Protein AF-A0A6G0UC79-F1 (afdb_monomer_lite)

Sequence (111 aa):
MVTDPDYGNCYTYNFNAKSIVKRAGTIYGLRLIAFSNVSEYLATSSKSGMRIVVHKQEFSPFPNTIGINAAVGTYVNLNVQYNQISRLAKPYGDCHPENQVANYIYPGYYT

pLDDT: mean 85.88, std 8.29, range [60.25, 94.06]

Structure (mmCIF, N/CA/C/O backbone):
data_AF-A0A6G0UC79-F1
#
_entry.id   AF-A0A6G0UC79-F1
#
loop_
_atom_site.group_PDB
_atom_site.id
_atom_site.type_symbol
_atom_site.label_atom_id
_atom_site.label_alt_id
_atom_site.label_comp_id
_atom_site.label_asym_id
_atom_site.label_entity_id
_atom_site.label_seq_id
_atom_site.pdbx_PDB_ins_code
_atom_site.Cartn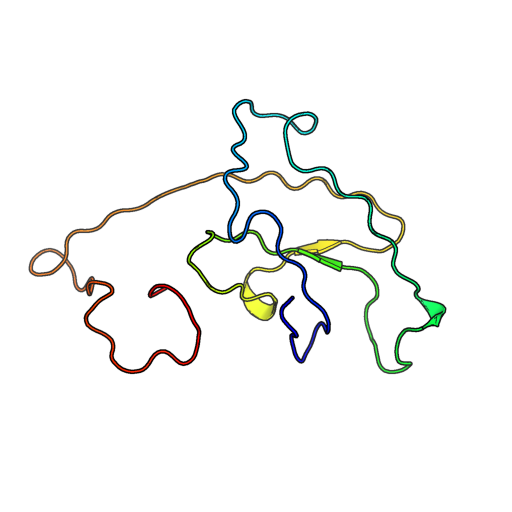_x
_atom_site.Cartn_y
_atom_sit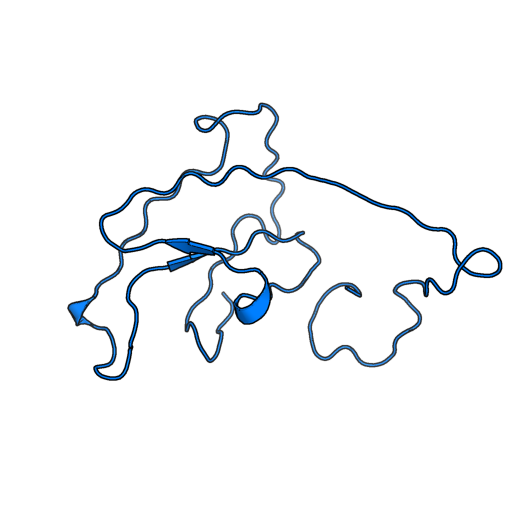e.Cartn_z
_atom_site.occupancy
_atom_site.B_iso_or_equiv
_atom_site.auth_seq_id
_atom_site.auth_comp_id
_atom_site.auth_asym_id
_atom_site.auth_atom_id
_atom_site.pdbx_PDB_model_num
ATOM 1 N N . MET A 1 1 ? -13.562 5.141 -4.570 1.00 60.25 1 MET A N 1
ATOM 2 C CA . MET A 1 1 ? -14.044 3.986 -3.788 1.00 60.25 1 MET A CA 1
ATOM 3 C C . MET A 1 1 ? -14.104 2.821 -4.747 1.00 60.25 1 MET A C 1
ATOM 5 O O . MET A 1 1 ? -14.662 2.997 -5.822 1.00 60.25 1 MET A O 1
ATOM 9 N N . VAL A 1 2 ? -13.456 1.713 -4.408 1.00 81.06 2 VAL A N 1
ATOM 10 C CA . VAL A 1 2 ? -13.414 0.498 -5.235 1.00 81.06 2 VAL A CA 1
ATOM 11 C C . VAL A 1 2 ? -14.010 -0.621 -4.399 1.00 81.06 2 VAL A C 1
ATOM 13 O O . VAL A 1 2 ? -13.717 -0.701 -3.211 1.00 81.06 2 VAL A O 1
ATOM 16 N N . THR A 1 3 ? -14.870 -1.441 -4.984 1.00 86.12 3 THR A N 1
ATOM 17 C CA . THR A 1 3 ? -15.454 -2.605 -4.313 1.00 86.12 3 THR A CA 1
ATOM 18 C C . THR A 1 3 ? -14.731 -3.858 -4.764 1.00 86.12 3 THR A C 1
ATOM 20 O O . THR A 1 3 ? -14.652 -4.122 -5.963 1.00 86.12 3 THR A O 1
ATOM 23 N N . ASP A 1 4 ? -14.231 -4.616 -3.804 1.00 88.44 4 ASP A N 1
ATOM 24 C CA . ASP A 1 4 ? -13.616 -5.916 -4.003 1.00 88.44 4 ASP A CA 1
ATOM 25 C C . ASP A 1 4 ? -14.604 -7.015 -3.566 1.00 88.44 4 ASP A C 1
ATOM 27 O O . ASP A 1 4 ? -15.245 -6.868 -2.520 1.00 88.44 4 ASP A O 1
ATOM 31 N N . PRO A 1 5 ? -14.779 -8.092 -4.351 1.00 86.94 5 PRO A N 1
ATOM 32 C CA . PRO A 1 5 ? -15.739 -9.145 -4.027 1.00 86.94 5 PRO A CA 1
ATOM 33 C C . PRO A 1 5 ? -15.403 -9.901 -2.732 1.00 86.94 5 PRO A C 1
ATOM 35 O O . PRO A 1 5 ? -16.322 -10.365 -2.061 1.00 86.94 5 PRO A O 1
ATOM 38 N N . ASP A 1 6 ? -14.124 -9.995 -2.359 1.00 86.69 6 ASP A N 1
ATOM 39 C CA . ASP A 1 6 ? -13.664 -10.750 -1.190 1.00 86.69 6 ASP A CA 1
ATOM 40 C C . ASP A 1 6 ? -13.546 -9.864 0.060 1.00 86.69 6 ASP A C 1
ATOM 42 O O . ASP A 1 6 ? -13.759 -10.326 1.184 1.00 86.69 6 ASP A O 1
ATOM 46 N N . TYR A 1 7 ? -13.206 -8.582 -0.121 1.00 87.38 7 TYR A N 1
ATOM 47 C CA . TYR A 1 7 ? -12.915 -7.655 0.984 1.00 87.38 7 TYR A CA 1
ATOM 48 C C . TYR A 1 7 ? -13.925 -6.517 1.160 1.00 87.38 7 TYR A C 1
ATOM 50 O O . TYR A 1 7 ? -13.825 -5.751 2.123 1.00 87.38 7 TYR A O 1
ATOM 58 N N . GLY A 1 8 ? -14.900 -6.385 0.264 1.00 88.06 8 GLY A N 1
ATOM 59 C CA . GLY A 1 8 ? -15.906 -5.332 0.313 1.00 88.06 8 GLY A CA 1
ATOM 60 C C . GLY A 1 8 ? -15.348 -3.968 -0.096 1.00 88.06 8 GLY A C 1
ATOM 61 O O . GLY A 1 8 ? -14.735 -3.810 -1.150 1.00 88.06 8 GLY A O 1
ATOM 62 N N . ASN A 1 9 ? -15.598 -2.939 0.711 1.00 89.19 9 ASN A N 1
ATOM 63 C CA . ASN A 1 9 ? -15.274 -1.561 0.343 1.00 89.19 9 ASN A CA 1
ATOM 64 C C . ASN A 1 9 ? -13.791 -1.237 0.563 1.00 89.19 9 ASN A C 1
ATOM 66 O O . ASN A 1 9 ? -13.302 -1.219 1.693 1.00 89.19 9 ASN A O 1
ATOM 70 N N . CYS A 1 10 ? -13.091 -0.888 -0.514 1.00 91.00 10 CYS A N 1
ATOM 71 C CA . CYS A 1 10 ? -11.704 -0.442 -0.495 1.00 91.00 10 CYS A CA 1
ATOM 72 C C . CYS A 1 10 ? -11.585 1.080 -0.680 1.00 91.00 10 CYS A C 1
ATOM 74 O O . CYS A 1 10 ? -12.235 1.706 -1.532 1.00 91.00 10 CYS A O 1
ATOM 76 N N . TYR A 1 11 ? -10.678 1.671 0.101 1.00 91.88 11 TYR A N 1
ATOM 77 C CA . TYR A 1 11 ? -10.356 3.095 0.083 1.00 91.88 11 TYR A CA 1
ATOM 78 C C . TYR A 1 11 ? -8.871 3.292 -0.214 1.00 91.88 11 TYR A C 1
ATOM 80 O O . TYR A 1 11 ? -8.013 2.762 0.490 1.00 91.88 11 TYR A O 1
ATOM 88 N N . THR A 1 12 ? -8.575 4.090 -1.237 1.00 91.56 12 THR A N 1
ATOM 89 C CA . THR A 1 12 ? -7.203 4.363 -1.674 1.00 91.56 12 THR A CA 1
ATOM 90 C C . THR A 1 12 ? -6.812 5.780 -1.282 1.00 91.56 12 THR A C 1
ATOM 92 O O . THR A 1 12 ? -7.396 6.756 -1.759 1.00 91.56 12 THR A O 1
ATOM 95 N N . TYR A 1 13 ? -5.808 5.902 -0.418 1.00 92.12 13 TYR A N 1
ATOM 96 C CA . TYR A 1 13 ? -5.160 7.178 -0.140 1.00 92.12 13 TYR A CA 1
ATOM 97 C C . TYR A 1 13 ? -4.219 7.548 -1.293 1.00 92.12 13 TYR A C 1
ATOM 99 O O . TYR A 1 13 ? -3.549 6.685 -1.850 1.00 92.12 13 TYR A O 1
ATOM 107 N N . ASN A 1 14 ? -4.140 8.839 -1.623 1.00 91.19 14 ASN A N 1
ATOM 108 C CA . ASN A 1 14 ? -3.222 9.371 -2.633 1.00 91.19 14 ASN A CA 1
ATOM 109 C C . ASN A 1 14 ? -3.411 8.801 -4.058 1.00 91.19 14 ASN A C 1
ATOM 111 O O . ASN A 1 14 ? -2.434 8.673 -4.781 1.00 91.19 14 ASN A O 1
ATOM 115 N N . PHE A 1 15 ? -4.645 8.484 -4.475 1.00 84.44 15 PHE A N 1
ATOM 116 C CA . PHE A 1 15 ? -4.937 7.990 -5.835 1.00 84.44 15 PHE A CA 1
ATOM 117 C C . PHE A 1 15 ? -4.744 9.067 -6.922 1.00 84.44 15 PHE A C 1
ATOM 119 O O . PHE A 1 15 ? -4.029 8.841 -7.884 1.00 84.44 15 PHE A O 1
ATOM 126 N N . ASN A 1 16 ? -5.314 10.264 -6.722 1.00 82.50 16 ASN A N 1
ATOM 127 C CA . ASN A 1 16 ? -5.201 11.426 -7.628 1.00 82.50 16 ASN A CA 1
ATOM 128 C C . ASN A 1 16 ? -4.633 12.664 -6.911 1.00 82.50 16 ASN A C 1
ATOM 130 O O . ASN A 1 16 ? -4.969 13.805 -7.232 1.00 82.50 16 ASN A O 1
ATOM 134 N N . ALA A 1 17 ? -3.825 12.450 -5.875 1.00 82.06 17 ALA A N 1
ATOM 135 C CA . ALA A 1 17 ? -3.241 13.525 -5.082 1.00 82.06 17 ALA A CA 1
ATOM 136 C C . ALA A 1 17 ? -1.716 13.561 -5.239 1.00 82.06 17 ALA A C 1
ATOM 138 O O . ALA A 1 17 ? -1.095 12.655 -5.793 1.00 82.06 17 ALA A O 1
ATOM 139 N N . LYS A 1 18 ? -1.109 14.646 -4.751 1.00 83.19 18 LYS A N 1
ATOM 140 C CA . LYS A 1 18 ? 0.346 14.854 -4.738 1.00 83.19 18 LYS A CA 1
ATOM 141 C C . LYS A 1 18 ? 0.895 14.802 -3.313 1.00 83.19 18 LYS A C 1
ATOM 143 O O . LYS A 1 18 ? 1.685 15.657 -2.912 1.00 83.19 18 LYS A O 1
ATOM 148 N N . SER A 1 19 ? 0.451 13.831 -2.520 1.00 88.62 19 SER A N 1
ATOM 149 C CA . SER A 1 19 ? 1.006 13.619 -1.184 1.00 88.62 19 SER A CA 1
ATOM 150 C C . SER A 1 19 ? 2.365 12.935 -1.311 1.00 88.62 19 SER A C 1
ATOM 152 O O . SER A 1 19 ? 2.459 11.783 -1.725 1.00 88.62 19 SER A O 1
ATOM 154 N N . ILE A 1 20 ? 3.426 13.669 -0.977 1.00 88.94 20 ILE A N 1
ATOM 155 C CA . ILE A 1 20 ? 4.814 13.209 -1.083 1.00 88.94 20 ILE A CA 1
ATOM 156 C C . ILE A 1 20 ? 5.446 13.237 0.306 1.00 88.94 20 ILE A C 1
ATOM 158 O O . ILE A 1 20 ? 5.418 14.258 0.996 1.00 88.94 20 ILE A O 1
ATOM 162 N N . VAL A 1 21 ? 6.062 12.124 0.697 1.00 89.81 21 VAL A N 1
ATOM 163 C CA . VAL A 1 21 ? 6.833 12.020 1.938 1.00 89.81 21 VAL A CA 1
ATOM 164 C C . VAL A 1 21 ? 8.251 12.532 1.682 1.00 89.81 21 VAL A C 1
ATOM 166 O O . VAL A 1 21 ? 8.965 11.996 0.841 1.00 89.81 21 VAL A O 1
ATOM 169 N N . LYS A 1 22 ? 8.670 13.583 2.400 1.00 90.06 22 LYS A N 1
ATOM 170 C CA . LYS A 1 22 ? 10.011 14.191 2.255 1.00 90.06 22 LYS A CA 1
ATOM 171 C C . LYS A 1 22 ? 11.046 13.660 3.250 1.00 90.06 22 LYS A C 1
ATOM 173 O O . LYS A 1 22 ? 12.236 13.902 3.077 1.00 90.06 22 LYS A O 1
ATOM 178 N N . ARG A 1 23 ? 10.603 13.009 4.328 1.00 91.50 23 ARG A N 1
ATOM 179 C CA . ARG A 1 23 ? 11.457 12.514 5.415 1.00 91.50 23 ARG A CA 1
ATOM 180 C C . ARG A 1 23 ? 11.022 11.114 5.812 1.00 91.50 23 ARG A C 1
ATOM 182 O O . ARG A 1 23 ? 9.830 10.870 5.968 1.00 91.50 23 ARG A O 1
ATOM 189 N N . ALA A 1 24 ? 11.990 10.225 5.998 1.00 90.81 24 ALA A N 1
ATOM 190 C CA . ALA A 1 24 ? 11.733 8.902 6.546 1.00 90.81 24 ALA A CA 1
ATOM 191 C C . ALA A 1 24 ? 11.367 8.988 8.039 1.00 90.81 24 ALA A C 1
ATOM 193 O O . ALA A 1 24 ? 11.794 9.903 8.746 1.00 90.81 24 ALA A O 1
ATOM 194 N N . GLY A 1 25 ? 10.592 8.013 8.512 1.00 91.31 25 GLY A N 1
ATOM 195 C CA . GLY A 1 25 ? 10.181 7.885 9.909 1.00 91.31 25 GLY A CA 1
ATOM 196 C C . GLY A 1 25 ? 8.670 7.739 10.064 1.00 91.31 25 GLY A C 1
ATOM 197 O O . GLY A 1 25 ? 7.891 8.310 9.303 1.00 91.31 25 GLY A O 1
ATOM 198 N N . THR A 1 26 ? 8.252 6.995 11.087 1.00 87.75 26 THR A N 1
ATOM 199 C CA . THR A 1 26 ? 6.840 6.661 11.351 1.00 87.75 26 THR A CA 1
ATOM 200 C C . THR A 1 26 ? 5.965 7.886 11.636 1.00 87.75 26 THR A C 1
ATOM 202 O O . THR A 1 26 ? 4.769 7.857 11.369 1.00 87.75 26 THR A O 1
ATOM 205 N N . ILE A 1 27 ? 6.559 8.979 12.128 1.00 90.56 27 ILE A N 1
ATOM 206 C CA . ILE A 1 27 ? 5.864 10.242 12.433 1.00 90.56 27 ILE A CA 1
ATOM 207 C C . ILE A 1 27 ? 5.557 11.047 11.160 1.00 90.56 27 ILE A C 1
ATOM 209 O O . ILE A 1 27 ? 4.549 11.744 11.101 1.00 90.56 27 ILE A O 1
ATOM 213 N N . TYR A 1 28 ? 6.420 10.957 10.143 1.00 91.19 28 TYR A N 1
ATOM 214 C CA . TYR A 1 28 ? 6.304 11.727 8.896 1.00 91.19 28 TYR A CA 1
ATOM 215 C C . TYR A 1 28 ? 5.614 10.948 7.767 1.00 91.19 28 TYR A C 1
ATOM 217 O O . TYR A 1 28 ? 5.429 11.481 6.673 1.00 91.19 28 TYR A O 1
ATOM 225 N N . GLY A 1 29 ? 5.277 9.682 8.021 1.00 91.06 29 GLY A N 1
ATOM 226 C CA . GLY A 1 29 ? 4.561 8.813 7.099 1.00 91.06 29 GLY A CA 1
ATOM 227 C C . GLY A 1 29 ? 3.042 8.909 7.239 1.00 91.06 29 GLY A C 1
ATOM 228 O O . GLY A 1 29 ? 2.488 9.816 7.859 1.00 91.06 29 GLY A O 1
ATOM 229 N N . LEU A 1 30 ? 2.357 7.930 6.651 1.00 91.88 30 LEU A N 1
ATOM 230 C CA . LEU A 1 30 ? 0.911 7.797 6.756 1.00 91.88 30 LEU A CA 1
ATOM 231 C C . LEU A 1 30 ? 0.540 7.142 8.092 1.00 91.88 30 LEU A C 1
ATOM 233 O O . LEU A 1 30 ? 0.919 6.001 8.353 1.00 91.88 30 LEU A O 1
ATOM 237 N N . ARG A 1 31 ? -0.240 7.848 8.914 1.00 92.69 31 ARG A N 1
ATOM 238 C CA . ARG A 1 31 ? -0.822 7.314 10.149 1.00 92.69 31 ARG A CA 1
ATOM 239 C C . ARG A 1 31 ? -2.333 7.257 10.006 1.00 92.69 31 ARG A C 1
ATOM 241 O O . ARG A 1 31 ? -2.973 8.279 9.779 1.00 92.69 31 ARG A O 1
ATOM 248 N N . LEU A 1 32 ? -2.890 6.063 10.159 1.00 91.62 32 LEU A N 1
ATOM 249 C CA . LEU A 1 32 ? -4.322 5.818 10.067 1.00 91.62 32 LEU A CA 1
ATOM 250 C C . LEU A 1 32 ? -4.819 5.230 11.381 1.00 91.62 32 LEU A C 1
ATOM 252 O O . LEU A 1 32 ? -4.158 4.387 11.985 1.00 91.62 32 LEU A O 1
ATOM 256 N N . ILE A 1 33 ? -5.993 5.682 11.804 1.00 92.62 33 ILE A N 1
ATOM 257 C CA . ILE A 1 33 ? -6.802 5.011 12.813 1.00 92.62 33 ILE A CA 1
ATOM 258 C C . ILE A 1 33 ? -8.072 4.611 12.090 1.00 92.62 33 ILE A C 1
ATOM 260 O O . ILE A 1 33 ? -8.736 5.451 11.486 1.00 92.62 33 ILE A O 1
ATOM 264 N N . ALA A 1 34 ? -8.375 3.326 12.124 1.00 90.38 34 ALA A N 1
ATOM 265 C CA . ALA A 1 34 ? -9.535 2.778 11.464 1.00 90.38 34 ALA A CA 1
ATOM 266 C C . ALA A 1 34 ? -10.393 2.039 12.476 1.00 90.38 34 ALA A C 1
ATOM 268 O O . ALA A 1 34 ? -9.891 1.425 13.419 1.00 90.38 34 ALA A O 1
ATOM 269 N N . PHE A 1 35 ? -11.695 2.125 12.261 1.00 89.81 35 PHE A N 1
ATOM 270 C CA . PHE A 1 35 ? -12.695 1.529 13.119 1.00 89.81 35 PHE A CA 1
ATOM 271 C C . PHE A 1 35 ? -13.386 0.405 12.355 1.00 89.81 35 PHE A C 1
ATOM 273 O O . PHE A 1 35 ? -13.907 0.633 11.265 1.00 89.81 35 PHE A O 1
ATOM 280 N N . SER A 1 36 ? -13.381 -0.803 12.918 1.00 86.88 36 SER A N 1
ATOM 281 C CA . SER A 1 36 ? -14.147 -1.932 12.391 1.00 86.88 36 SER A CA 1
ATOM 282 C C . SER A 1 36 ? -15.276 -2.266 13.353 1.00 86.88 36 SER A C 1
ATOM 284 O O . SER A 1 36 ? -15.011 -2.635 14.503 1.00 86.88 36 SER A O 1
ATOM 286 N N . ASN A 1 37 ? -16.518 -2.192 12.885 1.00 88.12 37 ASN A N 1
ATOM 287 C CA . ASN A 1 37 ? -17.653 -2.637 13.676 1.00 88.12 37 ASN A CA 1
ATOM 288 C C . ASN A 1 37 ? -17.852 -4.149 13.513 1.00 88.12 37 ASN A C 1
ATOM 290 O O . ASN A 1 37 ? -18.569 -4.596 12.625 1.00 88.12 37 ASN A O 1
ATOM 294 N N . VAL A 1 38 ? -17.173 -4.949 14.340 1.00 83.38 38 VAL A N 1
ATOM 295 C CA . VAL A 1 38 ? -17.156 -6.418 14.191 1.00 83.38 38 VAL A CA 1
ATOM 296 C C . VAL A 1 38 ? -18.543 -7.045 14.401 1.00 83.38 38 VAL A C 1
ATOM 298 O O . VAL A 1 38 ? -18.799 -8.125 13.881 1.00 83.38 38 VAL A O 1
ATOM 301 N N . SER A 1 39 ? -19.461 -6.374 15.106 1.00 85.62 39 SER A N 1
ATOM 302 C CA . SER A 1 39 ? -20.833 -6.871 15.298 1.00 85.62 39 SER A CA 1
ATOM 303 C C . SER A 1 39 ? -21.685 -6.841 14.026 1.00 85.62 39 SER A C 1
ATOM 305 O O . SER A 1 39 ? -22.671 -7.565 13.949 1.00 85.62 39 SER A O 1
ATOM 307 N N . GLU A 1 40 ? -21.305 -6.040 13.028 1.00 83.50 40 GLU A N 1
ATOM 308 C CA . GLU A 1 40 ? -22.000 -5.935 11.738 1.00 83.50 40 GLU A CA 1
ATOM 309 C C . GLU A 1 40 ? -21.428 -6.887 10.676 1.00 83.50 40 GLU A C 1
ATOM 311 O O . GLU A 1 40 ? -21.873 -6.888 9.528 1.00 83.50 40 GLU A O 1
ATOM 316 N N . TYR A 1 41 ? -20.424 -7.698 11.026 1.00 84.38 41 TYR A N 1
ATOM 317 C CA . TYR A 1 41 ? -19.809 -8.621 10.078 1.00 84.38 41 TYR A CA 1
ATOM 318 C C . TYR A 1 41 ? -20.749 -9.800 9.811 1.00 84.38 41 TYR A C 1
ATOM 320 O O . TYR A 1 41 ? -21.473 -10.265 10.692 1.00 84.38 41 TYR A O 1
ATOM 328 N N . LEU A 1 42 ? -20.711 -10.321 8.583 1.00 85.81 42 LEU A N 1
ATOM 329 C CA . LEU A 1 42 ? -21.435 -11.540 8.232 1.00 85.81 42 LEU A CA 1
ATOM 330 C C . LEU A 1 42 ? -20.958 -12.707 9.108 1.00 85.81 42 LEU A C 1
ATOM 332 O O . LEU A 1 42 ? -19.760 -12.876 9.324 1.00 85.81 42 LEU A O 1
ATOM 336 N N . ALA A 1 43 ? -21.881 -13.566 9.547 1.00 84.56 43 ALA A N 1
ATOM 337 C CA . ALA A 1 43 ? -21.553 -14.744 10.361 1.00 84.56 43 ALA A CA 1
ATOM 338 C C . ALA A 1 43 ? -20.608 -15.736 9.649 1.00 84.56 43 ALA A C 1
ATOM 340 O O . ALA A 1 43 ? -19.946 -16.544 10.293 1.00 84.56 43 ALA A O 1
ATOM 341 N N . THR A 1 44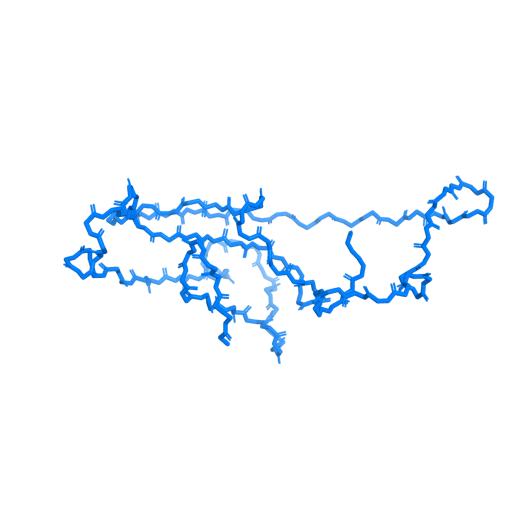 ? -20.533 -15.669 8.318 1.00 85.75 44 THR A N 1
ATOM 342 C CA . THR A 1 44 ? -19.625 -16.465 7.480 1.00 85.75 44 THR A CA 1
ATOM 343 C C . THR A 1 44 ? -18.223 -15.863 7.355 1.00 85.75 44 THR A C 1
ATOM 345 O O . THR A 1 44 ? -17.334 -16.499 6.787 1.00 85.75 44 THR A O 1
ATOM 348 N N . SER A 1 45 ? -17.995 -14.645 7.856 1.00 83.69 45 SER A N 1
ATOM 349 C CA . SER A 1 45 ? -16.689 -13.989 7.807 1.00 83.69 45 SER A CA 1
ATOM 350 C C . SER A 1 45 ? -15.716 -14.667 8.769 1.00 83.69 45 SER A C 1
ATOM 352 O O . SER A 1 45 ? -15.844 -14.573 9.985 1.00 83.69 45 SER A O 1
ATOM 354 N N . SER A 1 46 ? -14.696 -15.328 8.221 1.00 81.50 46 SER A N 1
ATOM 355 C CA . SER A 1 46 ? -13.697 -16.064 9.011 1.00 81.50 46 SER A CA 1
ATOM 356 C C . SER A 1 46 ? -12.633 -15.178 9.672 1.00 81.50 46 SER A C 1
ATOM 358 O O . SER A 1 46 ? -11.856 -15.664 10.495 1.00 81.50 46 SER A O 1
ATOM 360 N N . LYS A 1 47 ? -12.542 -13.894 9.295 1.00 84.50 47 LYS A N 1
ATOM 361 C CA . LYS A 1 47 ? -11.497 -12.962 9.743 1.00 84.50 47 LYS A CA 1
ATOM 362 C C . LYS A 1 47 ? -12.061 -11.558 9.946 1.00 84.50 47 LYS A C 1
ATOM 364 O O . LYS A 1 47 ? -12.880 -11.100 9.152 1.00 84.50 47 LYS A O 1
ATOM 369 N N . SER A 1 48 ? -11.530 -10.859 10.947 1.00 88.19 48 SER A N 1
ATOM 370 C CA . SER A 1 48 ? -11.879 -9.469 11.256 1.00 88.19 48 SER A CA 1
ATOM 371 C C . SER A 1 48 ? -10.629 -8.601 11.307 1.00 88.19 48 SER A C 1
ATOM 373 O O . SER A 1 48 ? -9.621 -8.974 11.910 1.00 88.19 48 SER A O 1
ATOM 375 N N . GLY A 1 49 ? -10.690 -7.436 10.668 1.00 90.38 49 GLY A N 1
ATOM 376 C CA . GLY A 1 49 ? -9.557 -6.528 10.539 1.00 90.38 49 GLY A CA 1
ATOM 377 C C . GLY A 1 49 ? -9.593 -5.766 9.225 1.00 90.38 49 GLY A C 1
ATOM 378 O O . GLY A 1 49 ? -10.652 -5.594 8.622 1.00 90.38 49 GLY A O 1
ATOM 379 N N . MET A 1 50 ? -8.419 -5.327 8.785 1.00 91.12 50 MET A N 1
ATOM 380 C CA . MET A 1 50 ? -8.230 -4.596 7.539 1.00 91.12 50 MET A CA 1
ATOM 381 C C . MET A 1 50 ? -7.176 -5.252 6.658 1.00 91.12 50 MET A C 1
ATOM 383 O O . MET A 1 50 ? -6.203 -5.832 7.145 1.00 91.12 50 MET A O 1
ATOM 387 N N . ARG A 1 51 ? -7.348 -5.079 5.349 1.00 92.44 51 ARG A N 1
ATOM 388 C CA . ARG A 1 51 ? -6.384 -5.445 4.314 1.00 92.44 51 ARG A CA 1
ATOM 389 C C . ARG A 1 51 ? -5.741 -4.166 3.782 1.00 92.44 51 ARG A C 1
ATOM 391 O O . ARG A 1 51 ? -6.446 -3.263 3.344 1.00 92.44 51 ARG A O 1
ATOM 398 N N . ILE A 1 52 ? -4.417 -4.073 3.834 1.00 93.69 52 ILE A N 1
ATOM 399 C CA . ILE A 1 52 ? -3.657 -2.897 3.393 1.00 93.69 52 ILE A CA 1
ATOM 400 C C . ILE A 1 52 ? -2.798 -3.295 2.198 1.00 93.69 52 ILE A C 1
ATOM 402 O O . ILE A 1 52 ? -2.068 -4.280 2.267 1.00 93.69 52 ILE A O 1
ATOM 406 N N . VAL A 1 53 ? -2.861 -2.523 1.115 1.00 94.06 53 VAL A N 1
ATOM 407 C CA . VAL A 1 53 ? -2.040 -2.717 -0.087 1.00 94.06 53 VAL A CA 1
ATOM 408 C C . VAL A 1 53 ? -1.295 -1.424 -0.370 1.00 94.06 53 VAL A C 1
ATOM 410 O O . VAL A 1 53 ? -1.898 -0.353 -0.389 1.00 94.06 53 VAL A O 1
ATOM 413 N N . VAL A 1 54 ? 0.010 -1.527 -0.609 1.00 92.75 54 VAL A N 1
ATOM 414 C CA . VAL A 1 54 ? 0.832 -0.404 -1.065 1.00 92.75 54 VAL A CA 1
ATOM 415 C C . VAL A 1 54 ? 1.149 -0.626 -2.537 1.00 92.75 54 VAL A C 1
ATOM 417 O O . VAL A 1 54 ? 1.756 -1.631 -2.894 1.00 92.75 54 VAL A O 1
ATOM 420 N N . HIS A 1 55 ? 0.717 0.300 -3.386 1.00 90.94 55 HIS A N 1
ATOM 421 C CA . HIS A 1 55 ? 0.902 0.233 -4.833 1.00 90.94 55 HIS A CA 1
ATOM 422 C C . HIS A 1 55 ? 1.200 1.627 -5.403 1.00 90.94 55 HIS A C 1
ATOM 424 O O . HIS A 1 55 ? 1.009 2.638 -4.721 1.00 90.94 55 HIS A O 1
ATOM 430 N N . LYS A 1 56 ? 1.699 1.685 -6.645 1.00 88.81 56 LYS A N 1
ATOM 431 C CA . LYS A 1 56 ? 1.841 2.956 -7.373 1.00 88.81 56 LYS A CA 1
ATOM 432 C C . LYS A 1 56 ? 0.473 3.488 -7.791 1.00 88.81 56 LYS A C 1
ATOM 434 O O . LYS A 1 56 ? -0.442 2.699 -8.008 1.00 88.81 56 LYS A O 1
ATOM 439 N N . GLN A 1 57 ? 0.356 4.806 -7.936 1.00 88.12 57 GLN A N 1
ATOM 440 C CA . GLN A 1 57 ? -0.913 5.482 -8.235 1.00 88.12 57 GLN A CA 1
ATOM 441 C C . GLN A 1 57 ? -1.557 4.974 -9.526 1.00 88.12 57 GLN A C 1
ATOM 443 O O . GLN A 1 57 ? -2.774 4.876 -9.623 1.00 8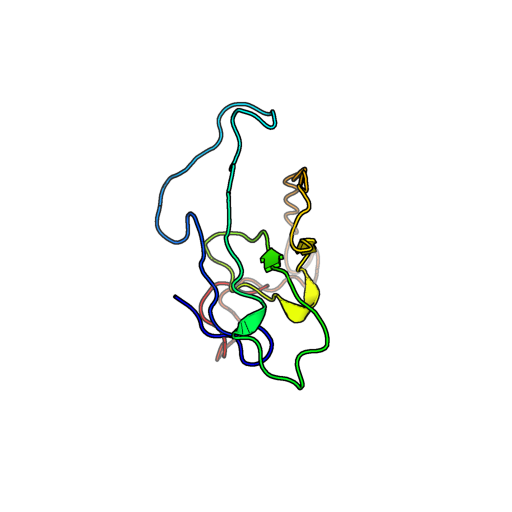8.12 57 GLN A O 1
ATOM 448 N N . GLU A 1 58 ? -0.727 4.616 -10.497 1.00 83.44 58 GLU A N 1
ATOM 449 C CA . GLU A 1 58 ? -1.141 4.273 -11.847 1.00 83.44 58 GLU A CA 1
ATOM 450 C C . GLU A 1 58 ? -1.421 2.772 -12.038 1.00 83.44 58 GLU A C 1
ATOM 452 O O . GLU A 1 58 ? -1.847 2.347 -13.114 1.00 83.44 58 GLU A O 1
ATOM 457 N N . PHE A 1 59 ? -1.196 1.965 -10.996 1.00 85.06 59 PHE A N 1
ATOM 458 C CA . PHE A 1 59 ? -1.491 0.536 -10.991 1.00 85.06 59 PHE A CA 1
ATOM 459 C C . PHE A 1 59 ? -2.755 0.232 -10.193 1.00 85.06 59 PHE A C 1
ATOM 461 O O . PHE A 1 59 ? -2.995 0.808 -9.129 1.00 85.06 59 PHE A O 1
ATOM 468 N N . SER A 1 60 ? -3.533 -0.732 -10.683 1.00 86.19 60 SER A N 1
ATOM 469 C CA . SER A 1 60 ? -4.667 -1.273 -9.939 1.00 86.19 60 SER A CA 1
ATOM 470 C C . SER A 1 60 ? -4.191 -2.066 -8.709 1.00 86.19 60 SER A C 1
ATOM 472 O O . SER A 1 60 ? -3.219 -2.821 -8.799 1.00 86.19 60 SER A O 1
ATOM 474 N N . PRO A 1 61 ? -4.846 -1.919 -7.543 1.00 88.69 61 PRO A N 1
ATOM 475 C CA . PRO A 1 61 ? -4.504 -2.692 -6.356 1.00 88.69 61 PRO A CA 1
ATOM 476 C C . PRO A 1 61 ? -4.990 -4.141 -6.473 1.00 88.69 61 PRO A C 1
ATOM 478 O O . PRO A 1 61 ? -6.140 -4.389 -6.823 1.00 88.69 61 PRO A O 1
ATOM 481 N N . PHE A 1 62 ? -4.143 -5.093 -6.073 1.00 88.69 62 PHE A N 1
ATOM 482 C CA . PHE A 1 62 ? -4.491 -6.516 -5.989 1.00 88.69 62 PHE A CA 1
ATOM 483 C C . PHE A 1 62 ? -4.415 -7.002 -4.529 1.00 88.69 62 PHE A C 1
ATOM 485 O O . PHE A 1 62 ? -3.385 -7.530 -4.092 1.00 88.69 62 PHE A O 1
ATOM 492 N N . PRO A 1 63 ? -5.481 -6.810 -3.727 1.00 90.25 63 PRO A N 1
ATOM 493 C CA . PRO A 1 63 ? -5.465 -7.136 -2.298 1.00 90.25 63 PRO A CA 1
ATOM 494 C C . PRO A 1 63 ? -5.312 -8.634 -2.017 1.00 90.25 63 PRO A C 1
ATOM 496 O O . PRO A 1 63 ? -4.738 -9.008 -0.989 1.00 90.25 63 PRO A O 1
ATOM 499 N N . ASN A 1 64 ? -5.735 -9.482 -2.953 1.00 87.81 64 ASN A N 1
ATOM 500 C CA . ASN A 1 64 ? -5.593 -10.932 -2.862 1.00 87.81 64 ASN A CA 1
ATOM 501 C C . ASN A 1 64 ? -4.133 -11.412 -2.928 1.00 87.81 64 ASN A C 1
ATOM 503 O O . ASN A 1 64 ? -3.797 -12.399 -2.279 1.00 87.81 64 ASN A O 1
ATOM 507 N N . THR A 1 65 ? -3.243 -10.708 -3.636 1.00 87.12 65 THR A N 1
ATOM 508 C CA . THR A 1 65 ? -1.855 -11.159 -3.856 1.00 87.12 65 THR A CA 1
ATOM 509 C C . THR A 1 65 ? -0.833 -10.430 -2.984 1.00 87.12 65 THR A C 1
ATOM 511 O O . THR A 1 65 ? 0.035 -11.076 -2.404 1.00 87.12 65 THR A O 1
ATOM 514 N N . ILE A 1 66 ? -0.929 -9.100 -2.854 1.00 85.62 66 ILE A N 1
ATOM 515 C CA . ILE A 1 66 ? 0.132 -8.260 -2.246 1.00 85.62 66 ILE A CA 1
ATOM 516 C C . ILE A 1 66 ? -0.313 -7.633 -0.908 1.00 85.62 66 ILE A C 1
ATOM 518 O O . ILE A 1 66 ? 0.438 -6.916 -0.250 1.00 85.62 66 ILE A O 1
ATOM 522 N N . GLY A 1 67 ? -1.540 -7.894 -0.458 1.00 90.75 67 GLY A N 1
ATOM 523 C CA . GLY A 1 67 ? -2.048 -7.268 0.761 1.00 90.75 67 GLY A CA 1
ATOM 524 C C . GLY A 1 67 ? -1.360 -7.738 2.052 1.00 90.75 67 GLY A C 1
ATOM 525 O O . GLY A 1 67 ? -0.891 -8.875 2.183 1.00 90.75 67 GLY A O 1
ATOM 526 N N . ILE A 1 68 ? -1.423 -6.880 3.063 1.00 92.44 68 ILE A N 1
ATOM 527 C CA . ILE A 1 68 ? -0.993 -7.116 4.443 1.00 92.44 68 ILE A CA 1
ATOM 528 C C . ILE A 1 68 ? -2.226 -7.044 5.348 1.00 92.44 68 ILE A C 1
ATOM 530 O O . ILE A 1 68 ? -3.102 -6.206 5.140 1.00 92.44 68 ILE A O 1
ATOM 534 N N . ASN A 1 69 ? -2.321 -7.932 6.337 1.00 92.31 69 ASN A N 1
ATOM 535 C CA . ASN A 1 69 ? -3.447 -7.954 7.274 1.00 92.31 69 ASN A CA 1
ATOM 536 C C . ASN A 1 69 ? -3.118 -7.153 8.535 1.00 92.31 69 ASN A C 1
ATOM 538 O O . ASN A 1 69 ? -2.053 -7.334 9.121 1.00 92.31 69 ASN A O 1
ATOM 542 N N . ALA A 1 70 ? -4.062 -6.330 8.979 1.00 93.12 70 ALA A N 1
ATOM 543 C CA . ALA A 1 70 ? -4.033 -5.661 10.272 1.00 93.12 70 ALA A CA 1
ATOM 544 C C . ALA A 1 70 ? -5.231 -6.130 11.105 1.00 93.12 70 ALA A C 1
ATOM 546 O O . ALA A 1 70 ? -6.379 -5.973 10.686 1.00 93.12 70 ALA A O 1
ATOM 547 N N . ALA A 1 71 ? -4.966 -6.732 12.264 1.00 91.31 71 ALA A N 1
ATOM 548 C CA . ALA A 1 71 ? -6.007 -7.238 13.151 1.00 91.31 71 ALA A CA 1
ATOM 549 C C . ALA A 1 71 ? -6.647 -6.109 13.971 1.00 91.31 71 ALA A C 1
ATOM 551 O O . ALA A 1 71 ? -5.997 -5.121 14.326 1.00 91.31 71 ALA A O 1
ATOM 552 N N . VAL A 1 72 ? -7.921 -6.282 14.318 1.00 91.94 72 VAL A N 1
ATOM 553 C CA . VAL A 1 72 ? -8.652 -5.353 15.193 1.00 91.94 72 VAL A CA 1
ATOM 554 C C . VAL A 1 72 ? -7.992 -5.293 16.574 1.00 91.94 72 VAL A C 1
ATOM 556 O O . VAL A 1 72 ? -7.514 -6.304 17.082 1.00 91.94 72 VAL A O 1
ATOM 559 N N . GLY A 1 73 ? -7.954 -4.106 17.187 1.00 91.12 73 GLY A N 1
ATOM 560 C CA . GLY A 1 73 ? -7.388 -3.913 18.530 1.00 91.12 73 GLY A CA 1
ATOM 561 C C . GLY A 1 73 ? -5.857 -3.932 18.591 1.00 91.12 73 GLY A C 1
ATOM 562 O O . GLY A 1 73 ? -5.291 -3.840 19.677 1.00 91.12 73 GLY A O 1
ATOM 563 N N . THR A 1 74 ? -5.179 -4.021 17.445 1.00 90.88 74 THR A N 1
ATOM 564 C CA . THR A 1 74 ? -3.715 -3.968 17.355 1.00 90.88 74 THR A CA 1
ATOM 565 C C . THR A 1 74 ? -3.257 -2.721 16.606 1.00 90.88 74 THR A C 1
ATOM 567 O O . THR A 1 74 ? -4.010 -2.136 15.828 1.00 90.88 74 THR A O 1
ATOM 570 N N . TYR A 1 75 ? -2.009 -2.310 16.832 1.00 91.38 75 TYR A N 1
ATOM 571 C CA . TYR A 1 75 ? -1.328 -1.352 15.967 1.00 91.38 75 TYR A CA 1
ATOM 572 C C . TYR A 1 75 ? -0.272 -2.090 15.145 1.00 91.38 75 TYR A C 1
ATOM 574 O O . TYR A 1 75 ? 0.379 -3.012 15.633 1.00 91.38 75 TYR A O 1
ATOM 582 N N . VAL A 1 76 ? -0.097 -1.677 13.891 1.00 92.12 76 VAL A N 1
ATOM 583 C CA . VAL A 1 76 ? 0.852 -2.300 12.965 1.00 92.12 76 VAL A CA 1
ATOM 584 C C . VAL A 1 76 ? 1.701 -1.206 12.336 1.00 92.12 76 VAL A C 1
ATOM 586 O O . VAL A 1 76 ? 1.168 -0.197 11.878 1.00 92.12 76 VAL A O 1
ATOM 589 N N . ASN A 1 77 ? 3.018 -1.402 12.313 1.00 93.25 77 ASN A N 1
ATOM 590 C CA . ASN A 1 77 ? 3.953 -0.489 11.661 1.00 93.25 77 ASN A CA 1
ATOM 591 C C . ASN A 1 77 ? 4.433 -1.118 10.354 1.00 93.25 77 ASN A C 1
ATOM 593 O O . ASN A 1 77 ? 5.061 -2.176 10.373 1.00 93.25 77 ASN A O 1
ATOM 597 N N . LEU A 1 78 ? 4.143 -0.465 9.229 1.00 92.88 78 LEU A N 1
ATOM 598 C CA . LEU A 1 78 ? 4.548 -0.925 7.904 1.00 92.88 78 LEU A CA 1
ATOM 599 C C . LEU A 1 78 ? 5.689 -0.053 7.385 1.00 92.88 78 LEU A C 1
ATOM 601 O O . LEU A 1 78 ? 5.502 1.130 7.104 1.00 92.88 78 LEU A O 1
ATOM 605 N N . ASN A 1 79 ? 6.868 -0.654 7.246 1.00 92.56 79 ASN A N 1
ATOM 606 C CA . ASN A 1 79 ? 8.015 -0.012 6.618 1.00 92.56 79 ASN A CA 1
ATOM 607 C C . ASN A 1 79 ? 8.002 -0.334 5.125 1.00 92.56 79 ASN A C 1
ATOM 609 O O . ASN A 1 79 ? 7.935 -1.500 4.743 1.00 92.56 79 ASN A O 1
ATOM 613 N N . VAL A 1 80 ? 8.079 0.696 4.286 1.00 91.00 80 VAL A N 1
ATOM 614 C CA . VAL A 1 80 ? 8.037 0.551 2.829 1.00 91.00 80 VAL A CA 1
ATOM 615 C C . VAL A 1 80 ? 9.366 1.009 2.242 1.00 91.00 80 VAL A C 1
ATOM 617 O O . VAL A 1 80 ? 9.860 2.083 2.580 1.00 91.00 80 VAL A O 1
ATOM 620 N N . GLN A 1 81 ? 9.922 0.202 1.340 1.00 90.69 81 GLN A N 1
ATOM 621 C CA . GLN A 1 81 ? 11.099 0.536 0.546 1.00 90.69 81 GLN A CA 1
ATOM 622 C C . GLN A 1 81 ? 10.716 0.564 -0.934 1.00 90.69 81 GLN A C 1
ATOM 624 O O . GLN A 1 81 ? 10.076 -0.360 -1.433 1.00 90.69 81 GLN A O 1
ATOM 629 N N . TYR A 1 82 ? 11.119 1.621 -1.636 1.00 90.19 82 TYR A N 1
ATOM 630 C CA . TYR A 1 82 ? 10.891 1.752 -3.070 1.00 90.19 82 TYR A CA 1
ATOM 631 C C . TYR A 1 82 ? 12.117 1.284 -3.851 1.00 90.19 82 TYR A C 1
ATOM 633 O O . TYR A 1 82 ? 13.185 1.882 -3.738 1.00 90.19 82 TYR A O 1
ATOM 641 N N . ASN A 1 83 ? 11.939 0.249 -4.670 1.00 91.88 83 ASN A N 1
ATOM 642 C CA . ASN A 1 83 ? 12.953 -0.248 -5.593 1.00 91.88 83 ASN A CA 1
ATOM 643 C C . ASN A 1 83 ? 12.386 -0.197 -7.017 1.00 91.88 83 ASN A C 1
ATOM 645 O O . ASN A 1 83 ? 11.307 -0.731 -7.271 1.00 91.88 83 ASN A O 1
ATOM 649 N N . GLN A 1 84 ? 13.111 0.428 -7.947 1.00 90.38 84 GLN A N 1
ATOM 650 C CA . GLN A 1 84 ? 12.724 0.510 -9.355 1.00 90.38 84 GLN A CA 1
ATOM 651 C C . GLN A 1 84 ? 13.777 -0.158 -10.228 1.00 90.38 84 GLN A C 1
ATOM 653 O O . GLN A 1 84 ? 14.959 0.166 -10.147 1.00 90.38 84 GLN A O 1
ATOM 658 N N . ILE A 1 85 ? 13.327 -1.073 -11.082 1.00 89.56 85 ILE A N 1
ATOM 659 C CA . ILE A 1 85 ? 14.171 -1.778 -12.041 1.00 89.56 85 ILE A CA 1
ATOM 660 C C . ILE A 1 85 ? 13.740 -1.334 -13.434 1.00 89.56 85 ILE A C 1
ATOM 662 O O . ILE A 1 85 ? 12.556 -1.372 -13.757 1.00 89.56 85 ILE A O 1
ATOM 666 N N . SER A 1 86 ? 14.703 -0.917 -14.250 1.00 89.75 86 SER A N 1
ATOM 667 C CA . SER A 1 86 ? 14.503 -0.639 -15.671 1.00 89.75 86 SER A CA 1
ATOM 668 C C . SER A 1 86 ? 15.304 -1.650 -16.483 1.00 89.75 86 SER A C 1
ATOM 670 O O . SER A 1 86 ? 16.445 -1.956 -16.133 1.00 89.75 86 SER A O 1
ATOM 672 N N . ARG A 1 87 ? 14.698 -2.206 -17.533 1.00 89.38 87 ARG A N 1
ATOM 673 C CA . ARG A 1 87 ? 15.306 -3.219 -18.405 1.00 89.38 87 ARG A CA 1
ATOM 674 C C . ARG A 1 87 ? 15.177 -2.789 -19.858 1.00 89.38 87 ARG A C 1
ATOM 676 O O . ARG A 1 87 ? 14.199 -2.149 -20.236 1.00 89.38 87 ARG A O 1
ATOM 683 N N . LEU A 1 88 ? 16.167 -3.160 -20.663 1.00 89.75 88 LEU A N 1
ATOM 684 C CA . LEU A 1 88 ? 16.134 -2.939 -22.105 1.00 89.75 88 LEU A CA 1
ATOM 685 C C . LEU A 1 88 ? 15.268 -4.012 -22.782 1.00 89.75 88 LEU A C 1
ATOM 687 O O . LEU A 1 88 ? 15.308 -5.183 -22.404 1.00 89.75 88 LEU A O 1
ATOM 691 N N . ALA A 1 89 ? 14.493 -3.595 -23.783 1.00 88.12 89 ALA A N 1
ATOM 692 C CA . ALA A 1 89 ? 13.706 -4.480 -24.641 1.00 88.12 89 ALA A CA 1
ATOM 693 C C . ALA A 1 89 ? 14.598 -5.206 -25.671 1.00 88.12 89 ALA A C 1
ATOM 695 O O . ALA A 1 89 ? 15.833 -5.174 -25.584 1.00 88.12 89 ALA A O 1
ATOM 696 N N . LYS A 1 90 ? 13.985 -5.861 -26.667 1.00 88.75 90 LYS A N 1
ATOM 697 C CA . LYS A 1 90 ? 14.727 -6.561 -27.729 1.00 88.75 90 LYS A CA 1
ATOM 698 C C . LYS A 1 90 ? 15.732 -5.616 -28.400 1.00 88.75 90 LYS A C 1
ATOM 700 O O . LYS A 1 90 ? 15.374 -4.473 -28.687 1.00 88.75 90 LYS A O 1
ATOM 705 N N . PRO A 1 91 ? 16.972 -6.075 -28.661 1.00 92.25 91 PRO A N 1
ATOM 706 C CA . PRO A 1 91 ? 17.459 -7.464 -28.589 1.00 92.25 91 PRO A CA 1
ATOM 707 C C . PRO A 1 91 ? 17.994 -7.924 -27.216 1.00 92.25 91 PRO A C 1
ATOM 709 O O . PRO A 1 91 ? 18.374 -9.081 -27.080 1.00 92.25 91 PRO A O 1
ATOM 712 N N . TYR A 1 92 ? 18.041 -7.054 -26.204 1.00 90.88 92 TYR A N 1
ATOM 713 C CA . TYR A 1 92 ? 18.693 -7.343 -24.916 1.00 90.88 92 TYR A CA 1
ATOM 714 C C . TYR A 1 92 ? 17.812 -8.130 -23.929 1.00 90.88 92 TYR A C 1
ATOM 716 O O . TYR A 1 92 ? 18.321 -8.695 -22.964 1.00 90.88 92 TYR A O 1
ATOM 724 N N . GLY A 1 93 ? 16.500 -8.183 -24.169 1.00 88.12 93 GLY A N 1
ATOM 725 C CA . GLY A 1 93 ? 15.540 -8.954 -23.382 1.00 88.12 93 GLY A CA 1
ATOM 726 C C . GLY A 1 93 ? 14.159 -8.991 -24.037 1.00 88.12 93 GLY A C 1
ATOM 727 O O . GLY A 1 93 ? 13.896 -8.260 -24.989 1.00 88.12 93 GLY A O 1
ATOM 728 N N . ASP A 1 94 ? 13.261 -9.826 -23.519 1.00 86.50 94 ASP A N 1
ATOM 729 C CA . ASP A 1 94 ? 11.864 -9.926 -23.976 1.00 86.50 94 ASP A CA 1
ATOM 730 C C . ASP A 1 94 ? 10.936 -9.031 -23.135 1.00 86.50 94 ASP A C 1
ATOM 732 O O . ASP A 1 94 ? 9.879 -9.436 -22.663 1.00 86.50 94 ASP A O 1
ATOM 736 N N . CYS A 1 95 ? 11.385 -7.805 -22.855 1.00 84.62 95 CYS A N 1
ATOM 737 C CA . CYS A 1 95 ? 10.555 -6.806 -22.191 1.00 84.62 95 CYS A CA 1
ATOM 738 C C . CYS A 1 95 ? 9.680 -6.110 -23.237 1.00 84.62 95 CYS A C 1
ATOM 740 O O . CYS A 1 95 ? 10.198 -5.454 -24.143 1.00 84.62 95 CYS A O 1
ATOM 742 N N . HIS A 1 96 ? 8.364 -6.236 -23.095 1.00 81.44 96 HIS A N 1
ATOM 743 C CA . HIS A 1 96 ? 7.403 -5.542 -23.943 1.00 81.44 96 HIS A CA 1
ATOM 744 C C . HIS A 1 96 ? 7.067 -4.163 -23.367 1.00 81.44 96 HIS A C 1
ATOM 746 O O . HIS A 1 96 ? 6.846 -4.049 -22.160 1.00 81.44 96 HIS A O 1
ATOM 752 N N . PRO A 1 97 ? 7.028 -3.107 -24.199 1.00 71.19 97 PRO A N 1
ATOM 753 C CA . PRO A 1 97 ? 6.543 -1.814 -23.761 1.00 71.19 97 PRO A CA 1
ATOM 754 C C . PRO A 1 97 ? 5.035 -1.876 -23.491 1.00 71.19 97 PRO A C 1
ATOM 756 O O . PRO A 1 97 ? 4.279 -2.564 -24.175 1.00 71.19 97 PRO A O 1
ATOM 759 N N . GLU A 1 98 ? 4.617 -1.074 -22.523 1.00 64.94 98 GLU A N 1
ATOM 760 C CA . GLU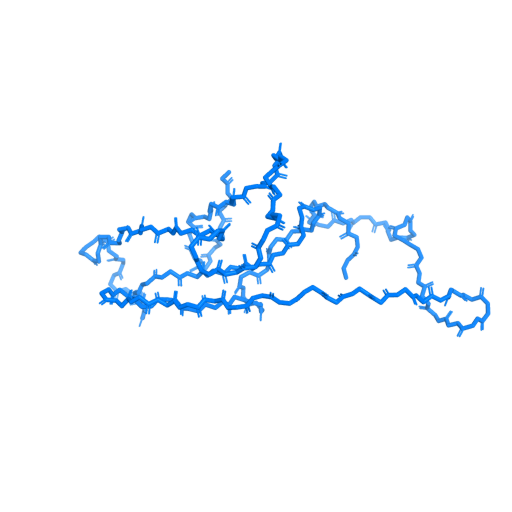 A 1 98 ? 3.266 -0.926 -21.960 1.00 64.94 98 GLU A CA 1
ATOM 761 C C . GLU A 1 98 ? 2.136 -0.752 -22.996 1.00 64.94 98 GLU A C 1
ATOM 763 O O . GLU A 1 98 ? 0.978 -1.091 -22.753 1.00 64.94 98 GLU A O 1
ATOM 768 N N . ASN A 1 99 ? 2.494 -0.285 -24.192 1.00 62.28 99 ASN A N 1
ATOM 769 C CA . ASN A 1 99 ? 1.579 0.073 -25.273 1.00 62.28 99 ASN A CA 1
ATOM 770 C C . ASN A 1 99 ? 1.236 -1.100 -26.214 1.00 62.28 99 ASN A C 1
ATOM 772 O O . ASN A 1 99 ? 0.524 -0.891 -27.193 1.00 62.28 99 ASN A O 1
ATOM 776 N N . GLN A 1 100 ? 1.789 -2.300 -25.993 1.00 60.44 100 GLN A N 1
ATOM 777 C CA . GLN A 1 100 ? 1.667 -3.428 -26.932 1.00 60.44 100 GLN A CA 1
ATOM 778 C C . GLN A 1 100 ? 0.621 -4.483 -26.561 1.00 60.44 100 GLN A C 1
ATOM 780 O O . GLN A 1 100 ? 0.347 -5.357 -27.383 1.00 60.44 100 GLN A O 1
ATOM 785 N N . VAL A 1 101 ? 0.012 -4.418 -25.375 1.00 63.03 101 VAL A N 1
ATOM 786 C CA . VAL A 1 101 ? -1.041 -5.368 -24.992 1.00 63.03 101 VAL A CA 1
ATOM 787 C C . VAL A 1 101 ? -2.403 -4.731 -25.254 1.00 63.03 101 VAL A C 1
ATOM 789 O O . VAL A 1 101 ? -2.747 -3.700 -24.681 1.00 63.03 101 VAL A O 1
ATOM 792 N N . ALA A 1 102 ? -3.175 -5.327 -26.162 1.00 65.19 102 ALA A N 1
ATOM 793 C CA . ALA A 1 102 ? -4.549 -4.912 -26.422 1.00 65.19 102 ALA A CA 1
ATOM 794 C C . ALA A 1 102 ? -5.496 -5.510 -25.364 1.00 65.19 102 ALA A C 1
ATOM 796 O O . ALA A 1 102 ? -5.361 -6.679 -25.008 1.00 65.19 102 ALA A O 1
ATOM 797 N N . ASN A 1 103 ? -6.493 -4.726 -24.935 1.00 71.38 103 ASN A N 1
ATOM 798 C CA . ASN A 1 103 ? -7.621 -5.125 -24.075 1.00 71.38 103 ASN A CA 1
ATOM 799 C C . ASN A 1 103 ? -7.286 -5.440 -22.602 1.00 71.38 103 ASN A C 1
ATOM 801 O O . ASN A 1 103 ? -7.454 -6.568 -22.137 1.00 71.38 103 ASN A O 1
ATOM 805 N N . TYR A 1 104 ? -6.897 -4.425 -21.828 1.00 73.50 104 TYR A N 1
ATOM 806 C CA . TYR A 1 104 ? -6.816 -4.547 -20.370 1.00 73.50 104 TYR A CA 1
ATOM 807 C C . TYR A 1 104 ? -8.206 -4.636 -19.725 1.00 73.50 104 TYR A C 1
ATOM 809 O O . TYR A 1 104 ? -9.079 -3.812 -19.989 1.00 73.50 104 TYR A O 1
ATOM 817 N N . ILE A 1 105 ? -8.391 -5.621 -18.842 1.00 81.69 105 ILE A N 1
ATOM 818 C CA . ILE A 1 105 ? -9.603 -5.762 -18.013 1.00 81.69 105 ILE A CA 1
ATOM 819 C C . ILE A 1 105 ? -9.570 -4.774 -16.836 1.00 81.69 105 ILE A C 1
ATOM 821 O O . ILE A 1 105 ? -10.610 -4.289 -16.396 1.00 81.69 105 ILE A O 1
ATOM 825 N N . TYR A 1 106 ? -8.372 -4.456 -16.340 1.00 80.19 106 TYR A N 1
ATOM 826 C CA . TYR A 1 106 ? -8.167 -3.531 -15.229 1.00 80.19 106 TYR A CA 1
ATOM 827 C C . TYR A 1 106 ? -7.689 -2.167 -15.734 1.00 80.19 106 TYR A C 1
ATOM 829 O O . TYR A 1 106 ? -6.842 -2.116 -16.627 1.00 80.19 106 TYR A O 1
ATOM 837 N N . PRO A 1 107 ? -8.185 -1.057 -15.162 1.00 71.50 107 PRO A N 1
ATOM 838 C CA . PRO A 1 107 ? -7.675 0.266 -15.482 1.00 71.50 107 PRO A CA 1
ATOM 839 C C . PRO A 1 107 ? -6.242 0.434 -14.958 1.00 71.50 107 PRO A C 1
ATOM 841 O O . PRO A 1 107 ?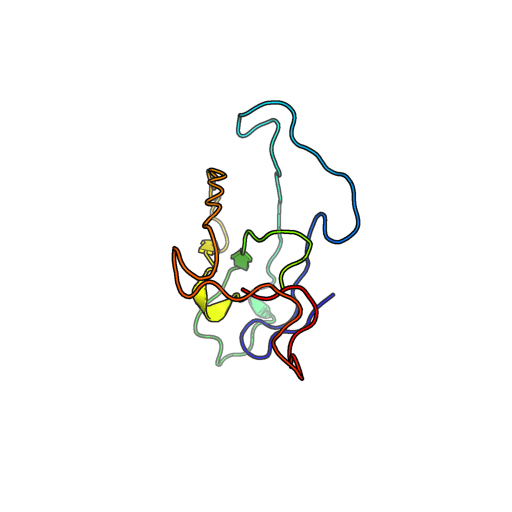 -5.909 -0.017 -13.859 1.00 71.50 107 PRO A O 1
ATOM 844 N N . GLY A 1 108 ? -5.411 1.132 -15.728 1.00 69.31 108 GLY A N 1
ATOM 845 C CA . GLY A 1 108 ? -4.033 1.444 -15.360 1.00 69.31 108 GLY A CA 1
ATOM 846 C C . GLY A 1 108 ? -3.009 0.849 -16.317 1.00 69.31 108 GLY A C 1
ATOM 847 O O . GLY A 1 108 ? -3.328 0.425 -17.426 1.00 69.31 108 GLY A O 1
ATOM 848 N N . TYR A 1 109 ? -1.762 0.884 -15.874 1.00 68.44 109 TYR A N 1
ATOM 849 C CA . TYR A 1 109 ? -0.606 0.456 -16.646 1.00 68.44 109 TYR A CA 1
ATOM 850 C C . TYR A 1 109 ? -0.330 -1.052 -16.548 1.00 68.44 109 TYR A C 1
ATOM 852 O O . TYR A 1 109 ? -0.722 -1.708 -15.579 1.00 68.44 109 TYR A O 1
ATOM 860 N N . TYR A 1 110 ? 0.379 -1.589 -17.546 1.00 63.22 110 TYR A N 1
ATOM 861 C CA . TYR A 1 110 ? 0.814 -2.988 -17.581 1.00 63.22 110 TYR A CA 1
ATOM 862 C C . TYR A 1 110 ? 1.703 -3.301 -16.369 1.00 63.22 110 TYR A C 1
ATOM 864 O O . TYR A 1 110 ? 2.684 -2.600 -16.121 1.00 63.22 110 TYR A O 1
ATOM 872 N N . THR A 1 111 ? 1.351 -4.340 -15.608 1.00 61.28 111 THR A N 1
ATOM 873 C CA . THR A 1 111 ? 2.127 -4.848 -14.463 1.00 61.28 111 THR A CA 1
ATOM 874 C C . THR A 1 111 ? 2.567 -6.276 -14.726 1.00 61.28 111 THR A C 1
ATOM 876 O O . THR A 1 111 ? 1.728 -7.050 -15.238 1.00 61.28 111 THR A O 1
#

Radius of gyration: 17.7 Å; chains: 1; bounding box: 41×31×47 Å

Secondary structure (DSSP, 8-state):
-EEETTTEEE--TTSSS-----S-STTTS--------GGGS-TT----EEEE----TTSPP-HHHH-EEEETT----------------TTS--PPPGGG----SSSS---

Foldseek 3Di:
DDQDPLAGDDDDDPLPDDDDQPDDDPVSDDDDDDDDPPVPDDPPDPADFDWDADDDSQDDTDSPPRTDTDHPPDDDDDDDDDDDDDDDPPPRHPDDDQPPDPDDPDGGTDD